Protein AF-A0A3G6IYD0-F1 (afdb_monomer_lite)

Sequence (172 aa):
MLNSRTNVRQTHSRCWGTPKLLPQVLAFEAMNSYTNMRSHTTPIPTPPVVRFGSSALIGTGVAMLTTGLPRGVQVIAMVIFVGVGIMLIFSHPYRREIRAFLEARNLHYTPKFTQILPLFMVWLALMLAPILAPLPIIGSIGCGLVIFGWMYLVFPHVDGTRALAFAEKQKP

Organism: NCBI:txid2079234

Structure (mmCIF, N/CA/C/O backbone):
data_AF-A0A3G6IYD0-F1
#
_entry.id   AF-A0A3G6IYD0-F1
#
loop_
_atom_site.group_PDB
_atom_site.id
_atom_site.type_symbol
_atom_site.label_atom_id
_atom_site.label_alt_id
_atom_site.label_comp_id
_atom_site.label_asym_id
_atom_site.label_entity_id
_atom_site.label_seq_id
_atom_site.pdbx_PDB_ins_code
_atom_site.Cartn_x
_atom_site.Cartn_y
_atom_site.Cartn_z
_atom_site.occupancy
_atom_site.B_iso_or_equiv
_atom_site.auth_seq_id
_atom_site.auth_comp_id
_atom_site.auth_asym_id
_atom_site.auth_atom_id
_atom_site.pdbx_PDB_model_num
ATOM 1 N N . MET A 1 1 ? 54.138 12.527 -42.635 1.00 43.50 1 MET A N 1
ATOM 2 C CA . MET A 1 1 ? 53.529 13.344 -41.564 1.00 43.50 1 MET A CA 1
ATOM 3 C C . MET A 1 1 ? 52.946 12.396 -40.523 1.00 43.50 1 MET A C 1
ATOM 5 O O . MET A 1 1 ? 51.906 11.804 -40.768 1.00 43.50 1 MET A O 1
ATOM 9 N N . LEU A 1 2 ? 53.692 12.152 -39.441 1.00 38.62 2 LEU A N 1
ATOM 10 C CA . LEU A 1 2 ? 53.282 11.321 -38.303 1.00 38.62 2 LEU A CA 1
ATOM 11 C C . LEU A 1 2 ? 52.373 12.150 -37.384 1.00 38.62 2 LEU A C 1
ATOM 13 O O . LEU A 1 2 ? 52.757 13.266 -37.042 1.00 38.62 2 LEU A O 1
ATOM 17 N N . ASN A 1 3 ? 51.234 11.609 -36.941 1.00 41.78 3 ASN A N 1
ATOM 18 C CA . ASN A 1 3 ? 50.529 12.142 -35.773 1.00 41.78 3 ASN A CA 1
ATOM 19 C C . ASN A 1 3 ? 50.556 11.106 -34.645 1.00 41.78 3 ASN A C 1
ATOM 21 O O . ASN A 1 3 ? 50.186 9.944 -34.822 1.00 41.78 3 ASN A O 1
ATOM 25 N N . SER A 1 4 ? 51.101 11.549 -33.521 1.00 43.94 4 SER A N 1
ATOM 26 C CA . SER A 1 4 ? 51.639 10.751 -32.433 1.00 43.94 4 SER A CA 1
ATOM 27 C C . SER A 1 4 ? 50.567 10.311 -31.442 1.00 43.94 4 SER A C 1
ATOM 29 O O . SER A 1 4 ? 49.698 11.077 -31.035 1.00 43.94 4 SER A O 1
ATOM 31 N N . ARG A 1 5 ? 50.707 9.062 -30.989 1.00 51.84 5 ARG A N 1
ATOM 32 C CA . ARG A 1 5 ? 50.171 8.567 -29.716 1.00 51.84 5 ARG A CA 1
ATOM 33 C C . ARG A 1 5 ? 50.663 9.462 -28.568 1.00 51.84 5 ARG A C 1
ATOM 35 O O . ARG A 1 5 ? 51.854 9.746 -28.547 1.00 51.84 5 ARG A O 1
ATOM 42 N N . THR A 1 6 ? 49.799 9.759 -27.593 1.00 50.00 6 THR A N 1
ATOM 43 C CA . THR A 1 6 ? 49.995 9.409 -26.166 1.00 50.00 6 THR A CA 1
ATOM 44 C C . THR A 1 6 ? 48.780 9.807 -25.324 1.00 50.00 6 THR A C 1
ATOM 46 O O . THR A 1 6 ? 48.523 10.964 -25.013 1.00 50.00 6 THR A O 1
ATOM 49 N N . ASN A 1 7 ? 48.039 8.771 -24.936 1.00 49.81 7 ASN A N 1
ATOM 50 C CA . ASN A 1 7 ? 47.257 8.711 -23.709 1.00 49.81 7 ASN A CA 1
ATOM 51 C C . ASN A 1 7 ? 48.225 8.767 -22.500 1.00 49.81 7 ASN A C 1
ATOM 53 O O . ASN A 1 7 ? 49.417 8.499 -22.655 1.00 49.81 7 ASN A O 1
ATOM 57 N N . VAL A 1 8 ? 47.672 9.010 -21.310 1.00 51.72 8 VAL A N 1
ATOM 58 C CA . VAL A 1 8 ? 48.277 9.007 -19.967 1.00 51.72 8 VAL A CA 1
ATOM 59 C C . VAL A 1 8 ? 48.711 10.380 -19.444 1.00 51.72 8 VAL A C 1
ATOM 61 O O . VAL A 1 8 ? 49.857 10.803 -19.578 1.00 51.72 8 VAL A O 1
ATOM 64 N N . ARG A 1 9 ? 47.811 10.991 -18.660 1.00 42.72 9 ARG A N 1
ATOM 65 C CA . ARG A 1 9 ? 48.183 11.423 -17.305 1.00 42.72 9 ARG A CA 1
ATOM 66 C C . ARG A 1 9 ? 46.987 11.408 -16.348 1.00 42.72 9 ARG A C 1
ATOM 68 O O . ARG A 1 9 ? 46.300 12.398 -16.130 1.00 42.72 9 ARG A O 1
ATOM 75 N N . GLN A 1 10 ? 46.778 10.232 -15.764 1.00 58.09 10 GLN A N 1
ATOM 76 C CA . GLN A 1 10 ? 46.264 10.084 -14.408 1.00 58.09 10 GLN A CA 1
ATOM 77 C C . GLN A 1 10 ? 47.302 10.709 -13.459 1.00 58.09 10 GLN A C 1
ATOM 79 O O . GLN A 1 10 ? 48.410 10.196 -13.344 1.00 58.09 10 GLN A O 1
ATOM 84 N N . THR A 1 11 ? 46.963 11.807 -12.793 1.00 44.41 11 THR A N 1
ATOM 85 C CA . THR A 1 11 ? 47.677 12.312 -11.607 1.00 44.41 11 THR A CA 1
ATOM 86 C C . THR A 1 11 ? 46.622 12.916 -10.690 1.00 44.41 11 THR A C 1
ATOM 88 O O . THR A 1 11 ? 45.915 13.827 -11.103 1.00 44.41 11 THR A O 1
ATOM 91 N N . HIS A 1 12 ? 46.329 12.233 -9.576 1.00 42.44 12 HIS A N 1
ATOM 92 C CA . HIS A 1 12 ? 46.649 12.690 -8.212 1.00 42.44 12 HIS A CA 1
ATOM 93 C C . HIS A 1 12 ? 46.046 14.073 -7.914 1.00 42.44 12 HIS A C 1
ATOM 95 O O . HIS A 1 12 ? 46.410 15.048 -8.547 1.00 42.44 12 HIS A O 1
ATOM 101 N N . SER A 1 13 ? 45.152 14.241 -6.942 1.00 39.34 13 SER A N 1
ATOM 102 C CA . SER A 1 13 ? 45.428 13.967 -5.531 1.00 39.34 13 SER A CA 1
ATOM 103 C C . SER A 1 13 ? 44.168 14.198 -4.681 1.00 39.34 13 SER A C 1
ATOM 105 O O . SER A 1 13 ? 43.347 15.068 -4.962 1.00 39.34 13 SER A O 1
ATOM 107 N N . ARG A 1 14 ? 44.039 13.426 -3.593 1.00 50.28 14 ARG A N 1
ATOM 108 C CA . ARG A 1 14 ? 43.180 13.770 -2.453 1.00 50.28 14 ARG A CA 1
ATOM 109 C C . ARG A 1 14 ? 43.599 15.141 -1.919 1.00 50.28 14 ARG A C 1
ATOM 111 O O . ARG A 1 14 ? 44.690 15.253 -1.372 1.00 50.28 14 ARG A O 1
ATOM 118 N N . CYS A 1 15 ? 42.706 16.119 -1.987 1.00 38.50 15 CYS A N 1
ATOM 119 C CA . CYS A 1 15 ? 42.710 17.267 -1.090 1.00 38.50 15 CYS A CA 1
ATOM 120 C C . CYS A 1 15 ? 41.347 17.315 -0.402 1.00 38.50 15 CYS A C 1
ATOM 122 O O . CYS A 1 15 ? 40.326 17.606 -1.021 1.00 38.50 15 CYS A O 1
ATOM 124 N N . TRP A 1 16 ? 41.345 16.969 0.885 1.00 46.22 16 TRP A N 1
ATOM 125 C CA . TRP A 1 16 ? 40.234 17.214 1.791 1.00 46.22 16 TRP A CA 1
ATOM 126 C C . TRP A 1 16 ? 40.099 18.723 1.990 1.00 46.22 16 TRP A C 1
ATOM 128 O O . TRP A 1 16 ? 40.803 19.325 2.790 1.00 46.22 16 TRP A O 1
ATOM 138 N N . GLY A 1 17 ? 39.191 19.328 1.244 1.00 43.56 17 GLY A N 1
ATOM 139 C CA . GLY A 1 17 ? 38.641 20.639 1.534 1.00 43.56 17 GLY A CA 1
ATOM 140 C C . GLY A 1 17 ? 37.185 20.557 1.142 1.00 43.56 17 GLY A C 1
ATOM 141 O O . GLY A 1 17 ? 36.901 20.338 -0.028 1.00 43.56 17 GLY A O 1
ATOM 142 N N . THR A 1 18 ? 36.268 20.642 2.105 1.00 53.22 18 THR A N 1
ATOM 143 C CA . THR A 1 18 ? 34.831 20.740 1.828 1.00 53.22 18 THR A CA 1
ATOM 144 C C . THR A 1 18 ? 34.621 21.882 0.836 1.00 53.22 18 THR A C 1
ATOM 146 O O . THR A 1 18 ? 34.787 23.041 1.238 1.00 53.22 18 THR A O 1
ATOM 149 N N . PRO A 1 19 ? 34.293 21.620 -0.445 1.00 49.94 19 PRO A N 1
ATOM 150 C CA . PRO A 1 19 ? 33.970 22.713 -1.328 1.00 49.94 19 PRO A CA 1
ATOM 151 C C . PRO A 1 19 ? 32.649 23.267 -0.803 1.00 49.94 19 PRO A C 1
ATOM 153 O O . PRO A 1 19 ? 31.640 22.560 -0.761 1.00 49.94 19 PRO A O 1
ATOM 156 N N . LYS A 1 20 ? 32.643 24.535 -0.375 1.00 59.25 20 LYS A N 1
ATOM 157 C CA . LYS A 1 20 ? 31.413 25.328 -0.393 1.00 59.25 20 LYS A CA 1
ATOM 158 C C . LYS A 1 20 ? 30.986 25.366 -1.857 1.00 59.25 20 LYS A C 1
ATOM 160 O O . LYS A 1 20 ? 31.420 26.231 -2.612 1.00 59.25 20 LYS A O 1
ATOM 165 N N . LEU A 1 21 ? 30.228 24.353 -2.269 1.00 55.47 21 LEU A N 1
ATOM 166 C CA . LEU A 1 21 ? 29.592 24.286 -3.571 1.00 55.47 21 LEU A CA 1
ATOM 167 C C . LEU A 1 21 ? 28.752 25.552 -3.682 1.00 55.47 21 LEU A C 1
ATOM 169 O O . LEU A 1 21 ? 27.806 25.753 -2.920 1.00 55.47 21 LEU A O 1
ATOM 173 N N . LEU A 1 22 ? 29.162 26.447 -4.580 1.00 59.75 22 LEU A N 1
ATOM 174 C CA . LEU A 1 22 ? 28.386 27.629 -4.921 1.00 59.75 22 LEU A CA 1
ATOM 175 C C . LEU A 1 22 ? 26.959 27.170 -5.265 1.00 59.75 22 LEU A C 1
ATOM 177 O O . LEU A 1 22 ? 26.810 26.148 -5.943 1.00 59.75 22 LEU A O 1
ATOM 181 N N . PRO A 1 23 ? 25.912 27.904 -4.849 1.00 62.53 23 PRO A N 1
ATOM 182 C CA . PRO A 1 23 ? 24.519 27.498 -5.054 1.00 62.53 23 PRO A CA 1
ATOM 183 C C . PRO A 1 23 ? 24.194 27.173 -6.522 1.00 62.53 23 PRO A C 1
ATOM 185 O O . PRO A 1 23 ? 23.346 26.331 -6.790 1.00 62.53 23 PRO A O 1
ATOM 188 N N . GLN A 1 24 ? 24.933 27.763 -7.467 1.00 61.78 24 GLN A N 1
ATOM 189 C CA . GLN A 1 24 ? 24.846 27.479 -8.901 1.00 61.78 24 GLN A CA 1
ATOM 190 C C . GLN A 1 24 ? 25.266 26.046 -9.291 1.00 61.78 24 GLN A C 1
ATOM 192 O O . GLN A 1 24 ? 24.630 25.440 -10.148 1.00 61.78 24 GLN A O 1
ATOM 197 N N . VAL A 1 25 ? 26.300 25.466 -8.666 1.00 65.75 25 VAL A N 1
ATOM 198 C CA . VAL A 1 25 ? 26.770 24.097 -8.977 1.00 65.75 25 VAL A CA 1
ATOM 199 C C . VAL A 1 25 ? 25.808 23.058 -8.407 1.00 65.75 25 VAL A C 1
ATOM 201 O O . VAL A 1 25 ? 25.466 22.096 -9.086 1.00 65.75 25 VAL A O 1
ATOM 204 N N . LEU A 1 26 ? 25.301 23.305 -7.196 1.00 64.62 26 LEU A N 1
ATOM 205 C CA . LEU A 1 26 ? 24.296 22.466 -6.539 1.00 64.62 26 LEU A CA 1
ATOM 206 C C . LEU A 1 26 ? 22.966 22.501 -7.308 1.00 64.62 26 LEU A C 1
ATOM 208 O O . LEU A 1 26 ? 22.335 21.465 -7.510 1.00 64.62 26 LEU A O 1
ATOM 212 N N . ALA A 1 27 ? 22.579 23.679 -7.808 1.00 67.00 27 ALA A N 1
ATOM 213 C CA . ALA A 1 27 ? 21.432 23.831 -8.693 1.00 67.00 27 ALA A CA 1
ATOM 214 C C . ALA A 1 27 ? 21.641 23.103 -10.028 1.00 67.00 27 ALA A C 1
ATOM 216 O O . ALA A 1 27 ? 20.720 22.428 -10.472 1.00 67.00 27 ALA A O 1
ATOM 217 N N . PHE A 1 28 ? 22.830 23.170 -10.639 1.00 66.56 28 PHE A N 1
ATOM 218 C CA . PHE A 1 28 ? 23.137 22.464 -11.888 1.00 66.56 28 PHE A CA 1
ATOM 219 C C . PHE A 1 28 ? 23.156 20.938 -11.714 1.00 66.56 28 PHE A C 1
ATOM 221 O O . PHE A 1 28 ? 22.531 20.238 -12.506 1.00 66.56 28 PHE A O 1
ATOM 228 N N . GLU A 1 29 ? 23.790 20.406 -10.664 1.00 67.12 29 GLU A N 1
ATOM 229 C CA . GLU A 1 29 ? 23.749 18.971 -10.339 1.00 67.12 29 GLU A CA 1
ATOM 230 C C . GLU A 1 29 ? 22.328 18.499 -10.033 1.00 67.12 29 GLU A C 1
ATOM 232 O O . GLU A 1 29 ? 21.915 17.442 -10.520 1.00 67.12 29 GLU A O 1
ATOM 237 N N . ALA A 1 30 ? 21.549 19.293 -9.290 1.00 66.94 30 ALA A N 1
ATOM 238 C CA . ALA A 1 30 ? 20.141 19.015 -9.058 1.00 66.94 30 ALA A CA 1
ATOM 239 C C . ALA A 1 30 ? 19.371 19.007 -10.384 1.00 66.94 30 ALA A C 1
ATOM 241 O O . ALA A 1 30 ? 18.690 18.028 -10.672 1.00 66.94 30 ALA A O 1
ATOM 242 N N . MET A 1 31 ? 19.515 20.027 -11.236 1.00 69.19 31 MET A N 1
ATOM 243 C CA . MET A 1 31 ? 18.844 20.112 -12.541 1.00 69.19 31 MET A CA 1
ATOM 244 C C . MET A 1 31 ? 19.215 18.944 -13.454 1.00 69.19 31 MET A C 1
ATOM 246 O O . MET A 1 31 ? 18.339 18.379 -14.110 1.00 69.19 31 MET A O 1
ATOM 250 N N . ASN A 1 32 ? 20.484 18.538 -13.469 1.00 75.06 32 ASN A N 1
ATOM 251 C CA . ASN A 1 32 ? 20.959 17.410 -14.263 1.00 75.06 32 ASN A CA 1
ATOM 252 C C . ASN A 1 32 ? 20.403 16.082 -13.718 1.00 75.06 32 ASN A C 1
ATOM 254 O O . ASN A 1 32 ? 19.942 15.238 -14.484 1.00 75.06 32 ASN A O 1
ATOM 258 N N . SER A 1 33 ? 20.330 15.937 -12.392 1.00 63.72 33 SER A N 1
ATOM 259 C CA . SER A 1 33 ? 19.705 14.791 -11.719 1.00 63.72 33 SER A CA 1
ATOM 260 C C . SER A 1 33 ? 18.195 14.723 -11.972 1.00 63.72 33 SER A C 1
ATOM 262 O O . SER A 1 33 ? 17.669 13.661 -12.296 1.00 63.72 33 SER A O 1
ATOM 264 N N . TYR A 1 34 ? 17.488 15.853 -11.890 1.00 62.94 34 TYR A N 1
ATOM 265 C CA . TYR A 1 34 ? 16.059 15.963 -12.198 1.00 62.94 34 TYR A CA 1
ATOM 266 C C . TYR A 1 34 ? 15.770 15.666 -13.672 1.00 62.94 34 TYR A C 1
ATOM 268 O O . TYR A 1 34 ? 14.823 14.940 -13.970 1.00 62.94 34 TYR A O 1
ATOM 276 N N . THR A 1 35 ? 16.599 16.163 -14.592 1.00 67.75 35 THR A N 1
ATOM 277 C CA . THR A 1 35 ? 16.468 15.901 -16.036 1.00 67.75 35 THR A CA 1
ATOM 278 C C . THR A 1 35 ? 16.691 14.421 -16.344 1.00 67.75 35 THR A C 1
ATOM 280 O O . THR A 1 35 ? 15.898 13.816 -17.061 1.00 67.75 35 THR A O 1
ATOM 283 N N . ASN A 1 36 ? 17.698 13.808 -15.720 1.00 64.19 36 ASN A N 1
ATOM 284 C CA . ASN A 1 36 ? 17.986 12.380 -15.830 1.00 64.19 36 ASN A CA 1
ATOM 285 C C . ASN A 1 36 ? 16.865 11.505 -15.233 1.00 64.19 36 ASN A C 1
ATOM 287 O O . ASN A 1 36 ? 16.515 10.472 -15.792 1.00 64.19 36 ASN A O 1
ATOM 291 N N . MET A 1 37 ? 16.240 11.928 -14.130 1.00 58.03 37 MET A N 1
ATOM 292 C CA . MET A 1 37 ? 15.067 11.244 -13.570 1.00 58.03 37 MET A CA 1
ATOM 293 C C . MET A 1 37 ? 13.833 11.343 -14.477 1.00 58.03 37 MET A C 1
ATOM 295 O O . MET A 1 37 ? 13.041 10.405 -14.523 1.00 58.03 37 MET A O 1
ATOM 299 N N . ARG A 1 38 ? 13.655 12.459 -15.195 1.00 60.16 38 ARG A N 1
ATOM 300 C CA . ARG A 1 38 ? 12.493 12.692 -16.070 1.00 60.16 38 ARG A CA 1
ATOM 301 C C . ARG A 1 38 ? 12.613 12.004 -17.430 1.00 60.16 38 ARG A C 1
ATOM 303 O O . ARG A 1 38 ? 11.591 11.711 -18.038 1.00 60.16 38 ARG A O 1
ATOM 310 N N . SER A 1 39 ? 13.837 11.755 -17.898 1.00 61.62 39 SER A N 1
ATOM 311 C CA . SER A 1 39 ? 14.104 11.122 -19.195 1.00 61.62 39 SER A CA 1
ATOM 312 C C . SER A 1 39 ? 13.938 9.602 -19.196 1.00 61.62 39 SER A C 1
ATOM 314 O O . SER A 1 39 ? 13.884 9.007 -20.266 1.00 61.62 39 SER A O 1
ATOM 316 N N . HIS A 1 40 ? 13.889 8.962 -18.024 1.00 55.59 40 HIS A N 1
ATOM 317 C CA . HIS A 1 40 ? 13.766 7.510 -17.919 1.00 55.59 40 HIS A CA 1
ATOM 318 C C . HIS A 1 40 ? 12.298 7.102 -17.772 1.00 55.59 40 HIS A C 1
ATOM 320 O O . HIS A 1 40 ? 11.692 7.222 -16.704 1.00 55.59 40 HIS A O 1
ATOM 326 N N . THR A 1 41 ? 11.721 6.610 -18.863 1.00 58.94 41 THR A N 1
ATOM 327 C CA . THR A 1 41 ? 10.403 5.978 -18.880 1.00 58.94 41 THR A CA 1
ATOM 328 C C . THR A 1 41 ? 10.527 4.534 -18.398 1.00 58.94 41 THR A C 1
ATOM 330 O O . THR A 1 41 ? 11.462 3.820 -18.741 1.00 58.94 41 THR A O 1
ATOM 333 N N . THR A 1 42 ? 9.605 4.085 -17.544 1.00 57.66 42 THR A N 1
ATOM 334 C CA . THR A 1 42 ? 9.586 2.688 -17.088 1.00 57.66 42 THR A CA 1
ATOM 335 C C . THR A 1 42 ? 9.157 1.780 -18.245 1.00 57.66 42 THR A C 1
ATOM 337 O O . THR A 1 42 ? 8.042 1.977 -18.734 1.00 57.66 42 THR A O 1
ATOM 340 N N . PRO A 1 43 ? 9.966 0.782 -18.653 1.00 56.22 43 PRO A N 1
ATOM 341 C CA . PRO A 1 43 ? 9.671 -0.047 -19.826 1.00 56.22 43 PRO A CA 1
ATOM 342 C C . PRO A 1 43 ? 8.383 -0.867 -19.694 1.00 56.22 43 PRO A C 1
ATOM 344 O O . PRO A 1 43 ? 7.687 -1.096 -20.676 1.00 56.22 43 PRO A O 1
ATOM 347 N N . ILE A 1 44 ? 8.055 -1.291 -18.470 1.00 61.03 44 ILE A N 1
ATOM 348 C CA . ILE A 1 44 ? 6.844 -2.054 -18.161 1.00 61.03 44 ILE A CA 1
ATOM 349 C C . ILE A 1 44 ? 6.067 -1.240 -17.125 1.00 61.03 44 ILE A C 1
ATOM 351 O O . ILE A 1 44 ? 6.501 -1.175 -15.978 1.00 61.03 44 ILE A O 1
ATOM 355 N N . PRO A 1 45 ? 4.976 -0.549 -17.484 1.00 64.25 45 PRO A N 1
ATOM 356 C CA . PRO A 1 45 ? 4.198 0.210 -16.515 1.00 64.25 45 PRO A CA 1
ATOM 357 C C . PRO A 1 45 ? 3.475 -0.737 -15.551 1.00 64.25 45 PRO A C 1
ATOM 359 O O . PRO A 1 45 ? 2.935 -1.765 -15.957 1.00 64.25 45 PRO A O 1
ATOM 362 N N . THR A 1 46 ? 3.429 -0.379 -14.266 1.00 63.00 46 THR A N 1
ATOM 363 C CA . THR A 1 46 ? 2.665 -1.142 -13.275 1.00 63.00 46 THR A CA 1
ATOM 364 C C . THR A 1 46 ? 1.180 -1.115 -13.662 1.00 63.00 46 THR A C 1
ATOM 366 O O . THR A 1 46 ? 0.630 -0.016 -13.809 1.00 63.00 46 THR A O 1
ATOM 369 N N . PRO A 1 47 ? 0.504 -2.267 -13.821 1.00 71.62 47 PRO A N 1
ATOM 370 C CA . PRO A 1 47 ? -0.888 -2.287 -14.246 1.00 71.62 47 PRO A CA 1
ATOM 371 C C . PRO A 1 47 ? -1.763 -1.510 -13.247 1.00 71.62 47 PRO A C 1
ATOM 373 O O . PRO A 1 47 ? -1.717 -1.788 -12.041 1.00 71.62 47 PRO A O 1
ATOM 376 N N . PRO A 1 48 ? -2.574 -0.539 -13.715 1.00 74.12 48 PRO A N 1
ATOM 377 C CA . PRO A 1 48 ? -3.336 0.343 -12.836 1.00 74.12 48 PRO A CA 1
ATOM 378 C C . PRO A 1 48 ? -4.315 -0.440 -11.959 1.00 74.12 48 PRO A C 1
ATOM 380 O O . PRO A 1 48 ? -4.493 -0.093 -10.799 1.00 74.12 48 PRO A O 1
ATOM 383 N N . VAL A 1 49 ? -4.869 -1.547 -12.460 1.00 74.12 49 VAL A N 1
ATOM 384 C CA . VAL A 1 49 ? -5.792 -2.412 -11.708 1.00 74.12 49 VAL A CA 1
ATOM 385 C C . VAL A 1 49 ? -5.137 -3.000 -10.457 1.00 74.12 49 VAL A C 1
ATOM 387 O O . VAL A 1 49 ? -5.735 -2.958 -9.386 1.00 74.12 49 VAL A O 1
ATOM 390 N N . VAL A 1 50 ? -3.895 -3.488 -10.558 1.00 75.38 50 VAL A N 1
ATOM 391 C CA . VAL A 1 50 ? -3.168 -4.025 -9.397 1.00 75.38 50 VAL A CA 1
ATOM 392 C C . VAL A 1 50 ? -2.874 -2.909 -8.415 1.00 75.38 50 VAL A C 1
ATOM 394 O O . VAL A 1 50 ? -3.132 -3.060 -7.228 1.00 75.38 50 VAL A O 1
ATOM 397 N N . A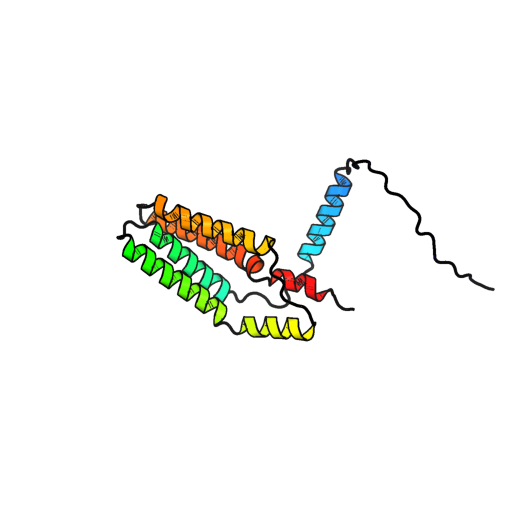RG A 1 51 ? -2.398 -1.769 -8.919 1.00 80.25 51 ARG A N 1
ATOM 398 C CA . ARG A 1 51 ? -2.025 -0.614 -8.103 1.00 80.25 51 ARG A CA 1
ATOM 399 C C . ARG A 1 51 ? -3.215 -0.020 -7.344 1.00 80.25 51 ARG A C 1
ATOM 401 O O . ARG A 1 51 ? -3.075 0.306 -6.169 1.00 80.25 51 ARG A O 1
ATOM 408 N N . PHE A 1 52 ? -4.372 0.117 -7.987 1.00 82.62 52 PHE A N 1
ATOM 409 C CA . PHE A 1 52 ? -5.597 0.591 -7.343 1.00 82.62 52 PHE A CA 1
ATOM 410 C C . PHE A 1 52 ? -6.192 -0.472 -6.417 1.00 82.62 52 PHE A C 1
ATOM 412 O O . PHE A 1 52 ? -6.524 -0.159 -5.277 1.00 82.62 52 PHE A O 1
ATOM 419 N N . GLY A 1 53 ? -6.289 -1.721 -6.881 1.00 81.12 53 GLY A N 1
ATOM 420 C CA . GLY A 1 53 ? -6.940 -2.809 -6.155 1.00 81.12 53 GLY A CA 1
ATOM 421 C C . GLY A 1 53 ? -6.234 -3.163 -4.851 1.00 81.12 53 GLY A C 1
ATOM 422 O O . GLY A 1 53 ? -6.864 -3.185 -3.797 1.00 81.12 53 GLY A O 1
ATOM 423 N N . SER A 1 54 ? -4.917 -3.374 -4.885 1.00 80.06 54 SER A N 1
ATOM 424 C CA . SER A 1 54 ? -4.146 -3.670 -3.672 1.00 80.06 54 SER A CA 1
ATOM 425 C C . SER A 1 54 ? -4.143 -2.493 -2.692 1.00 80.06 54 SER A C 1
ATOM 427 O O . SER A 1 54 ? -4.323 -2.705 -1.496 1.00 80.06 54 SER A O 1
ATOM 429 N N . SER A 1 55 ? -3.998 -1.255 -3.182 1.00 82.00 55 SER A N 1
ATOM 430 C CA . SER A 1 55 ? -4.010 -0.061 -2.328 1.00 82.00 55 SER A CA 1
ATOM 431 C C . SER A 1 55 ? -5.363 0.118 -1.649 1.00 82.00 55 SER A C 1
ATOM 433 O O . SER A 1 55 ? -5.409 0.448 -0.466 1.00 82.00 55 SER A O 1
ATOM 435 N N . ALA A 1 56 ? -6.462 -0.122 -2.375 1.00 83.19 56 ALA A N 1
ATOM 436 C CA . ALA A 1 56 ? -7.814 -0.055 -1.828 1.00 83.19 56 ALA A CA 1
ATOM 437 C C . ALA A 1 56 ? -8.008 -1.113 -0.743 1.00 83.19 56 ALA A C 1
ATOM 439 O O . ALA A 1 56 ? -8.400 -0.776 0.368 1.00 83.19 56 ALA A O 1
ATOM 440 N N . LEU A 1 57 ? -7.640 -2.365 -1.023 1.00 83.50 57 LEU A N 1
ATOM 441 C CA . LEU A 1 57 ? -7.764 -3.471 -0.073 1.00 83.50 57 LEU A CA 1
ATOM 442 C C . LEU A 1 57 ? -6.931 -3.244 1.197 1.00 83.50 57 LEU A C 1
ATOM 444 O O . LEU A 1 57 ? -7.434 -3.439 2.301 1.00 83.50 57 LEU A O 1
ATOM 448 N N . ILE A 1 58 ? -5.688 -2.768 1.068 1.00 82.94 58 ILE A N 1
ATOM 449 C CA . ILE A 1 58 ? -4.832 -2.447 2.220 1.00 82.94 58 ILE A CA 1
ATOM 450 C C . ILE A 1 58 ? -5.413 -1.271 3.019 1.00 82.94 58 ILE A C 1
ATOM 452 O O . ILE A 1 58 ? -5.504 -1.355 4.243 1.00 82.94 58 ILE A O 1
ATOM 456 N N . GLY A 1 59 ? -5.856 -0.201 2.349 1.00 83.12 59 GLY A N 1
ATOM 457 C CA . GLY A 1 59 ? -6.493 0.947 3.000 1.00 83.12 59 GLY A CA 1
ATOM 458 C C . GLY A 1 59 ? -7.765 0.558 3.758 1.00 83.12 59 GLY A C 1
ATOM 459 O O . GLY A 1 59 ? -7.935 0.935 4.917 1.00 83.12 59 GLY A O 1
ATOM 460 N N . THR A 1 60 ? -8.625 -0.265 3.153 1.00 84.50 60 THR A N 1
ATOM 461 C CA . THR A 1 60 ? -9.830 -0.803 3.800 1.00 84.50 60 THR A CA 1
ATOM 462 C C . THR A 1 60 ? -9.480 -1.705 4.982 1.00 84.50 60 THR A C 1
ATOM 464 O O . THR A 1 60 ? -10.102 -1.584 6.036 1.00 84.50 60 THR A O 1
ATOM 467 N N . GLY A 1 61 ? -8.458 -2.557 4.861 1.00 83.19 61 GLY A N 1
ATOM 468 C CA . GLY A 1 61 ? -7.987 -3.407 5.956 1.00 83.19 61 GLY A CA 1
ATOM 469 C C . GLY A 1 61 ? -7.535 -2.604 7.180 1.00 83.19 61 GLY A C 1
ATOM 470 O O . GLY A 1 61 ? -7.902 -2.945 8.302 1.00 83.19 61 GLY A O 1
ATOM 471 N N . VAL A 1 62 ? -6.806 -1.501 6.975 1.00 82.88 62 VAL A N 1
ATOM 472 C CA . VAL A 1 62 ? -6.398 -0.602 8.071 1.00 82.88 62 VAL A CA 1
ATOM 473 C C . VAL A 1 62 ? -7.593 0.167 8.639 1.00 82.88 62 VAL A C 1
ATOM 475 O O . VAL A 1 62 ? -7.714 0.287 9.857 1.00 82.88 62 VAL A O 1
ATOM 478 N N . ALA A 1 63 ? -8.522 0.625 7.793 1.00 85.31 63 ALA A N 1
ATOM 479 C CA . ALA A 1 63 ? -9.735 1.306 8.247 1.00 85.31 63 ALA A CA 1
ATOM 480 C C . ALA A 1 63 ? -10.556 0.436 9.215 1.00 85.31 63 ALA A C 1
ATOM 482 O O . ALA A 1 63 ? -11.038 0.949 10.225 1.00 85.31 63 ALA A O 1
ATOM 483 N N . MET A 1 64 ? -10.642 -0.880 8.978 1.00 84.56 64 MET A N 1
ATOM 484 C CA . MET A 1 64 ? -11.350 -1.817 9.864 1.00 84.56 64 MET A CA 1
ATOM 485 C C . MET A 1 64 ? -10.794 -1.828 11.295 1.00 84.56 64 MET A C 1
ATOM 487 O O . MET A 1 64 ? -11.573 -1.951 12.239 1.00 84.56 64 MET A O 1
ATOM 491 N N . LEU A 1 65 ? -9.486 -1.622 11.485 1.00 83.88 65 LEU A N 1
ATOM 492 C CA . LEU A 1 65 ? -8.855 -1.581 12.815 1.00 83.88 65 LEU A CA 1
ATOM 493 C C . LEU A 1 65 ? -9.233 -0.337 13.633 1.00 83.88 65 LEU A C 1
ATOM 495 O O . LEU A 1 65 ? -9.112 -0.349 14.854 1.00 83.88 65 LEU A O 1
ATOM 499 N N . THR A 1 66 ? -9.699 0.725 12.973 1.00 83.19 66 THR A N 1
ATOM 500 C CA . THR A 1 66 ? -10.085 1.991 13.625 1.00 83.19 66 THR A CA 1
ATOM 501 C C . THR A 1 66 ? -11.564 2.052 14.017 1.00 83.19 66 THR A C 1
ATOM 503 O O . THR A 1 66 ? -11.994 2.987 14.692 1.00 83.19 66 THR A O 1
ATOM 506 N N . THR A 1 67 ? -12.354 1.071 13.577 1.00 83.62 67 THR A N 1
ATOM 507 C CA . THR A 1 67 ? -13.799 1.015 13.827 1.00 83.62 67 THR A CA 1
ATOM 508 C C . THR A 1 67 ? -14.124 0.660 15.282 1.00 83.62 67 THR A C 1
ATOM 510 O O . THR A 1 67 ? -13.268 0.216 16.040 1.00 83.62 67 THR A O 1
ATOM 513 N N . GLY A 1 68 ? -15.389 0.799 15.682 1.00 80.00 68 GLY A N 1
ATOM 514 C CA . GLY A 1 68 ? -15.881 0.342 16.990 1.00 80.00 68 GLY A CA 1
ATOM 515 C C . GLY A 1 68 ? -16.212 -1.157 17.083 1.00 80.00 68 GLY A C 1
ATOM 516 O O . GLY A 1 68 ? -16.847 -1.569 18.048 1.00 80.00 68 GLY A O 1
ATOM 517 N N . LEU A 1 69 ? -15.856 -1.973 16.081 1.00 80.56 69 LEU A N 1
ATOM 518 C CA . LEU A 1 69 ? -16.150 -3.414 16.065 1.00 80.56 69 LEU A CA 1
ATOM 519 C C . LEU A 1 69 ? -15.376 -4.184 17.160 1.00 80.56 69 LEU A C 1
ATOM 521 O O . LEU A 1 69 ? -14.298 -3.757 17.573 1.00 80.56 69 LEU A O 1
ATOM 525 N N . PRO A 1 70 ? -15.868 -5.354 17.612 1.00 84.31 70 PRO A N 1
ATOM 526 C CA . PRO A 1 70 ? -15.126 -6.204 18.536 1.00 84.31 70 PRO A CA 1
ATOM 527 C C . PRO A 1 70 ? -13.768 -6.602 17.942 1.00 84.31 70 PRO A C 1
ATOM 529 O O . PRO A 1 70 ? -13.661 -6.971 16.770 1.00 84.31 70 PRO A O 1
ATOM 532 N N . ARG A 1 71 ? -12.721 -6.550 18.774 1.00 79.62 71 ARG A N 1
ATOM 533 C CA . ARG A 1 71 ? -11.313 -6.634 18.344 1.00 79.62 71 ARG A CA 1
ATOM 534 C C . ARG A 1 71 ? -10.985 -7.886 17.523 1.00 79.62 71 ARG A C 1
ATOM 536 O O . ARG A 1 71 ? -10.220 -7.798 16.569 1.00 79.62 71 ARG A O 1
ATOM 543 N N . GLY A 1 72 ? -11.613 -9.025 17.826 1.00 82.56 72 GLY A N 1
ATOM 544 C CA . GLY A 1 72 ? -11.458 -10.249 17.031 1.00 82.56 72 GLY A CA 1
ATOM 545 C C . GLY A 1 72 ? -11.931 -10.094 15.580 1.00 82.56 72 GLY A C 1
ATOM 546 O O . GLY A 1 72 ? -11.228 -10.496 14.656 1.00 82.56 72 GLY A O 1
ATOM 547 N N . VAL A 1 73 ? -13.077 -9.442 15.362 1.00 85.31 73 VAL A N 1
ATOM 548 C CA . VAL A 1 73 ? -13.640 -9.218 14.019 1.00 85.31 73 VAL A CA 1
ATOM 549 C C . VAL A 1 73 ? -12.786 -8.229 13.225 1.00 85.31 73 VAL A C 1
ATOM 551 O O . VAL A 1 73 ? -12.554 -8.447 12.038 1.00 85.31 73 VAL A O 1
ATOM 554 N N . GLN A 1 74 ? -12.260 -7.188 13.879 1.00 84.50 74 GLN A N 1
ATOM 555 C CA . GLN A 1 74 ? -11.364 -6.213 13.246 1.00 84.50 74 GLN A CA 1
ATOM 556 C C . GLN A 1 74 ? -10.120 -6.879 12.654 1.00 84.50 74 GLN A C 1
ATOM 558 O O . GLN A 1 74 ? -9.779 -6.647 11.494 1.00 84.50 74 GLN A O 1
ATOM 563 N N . VAL A 1 75 ? -9.453 -7.723 13.447 1.00 84.44 75 VAL A N 1
ATOM 564 C CA . VAL A 1 75 ? -8.215 -8.392 13.036 1.00 84.44 75 VAL A CA 1
ATOM 565 C C . VAL A 1 75 ? -8.490 -9.400 11.922 1.00 84.44 75 VAL A C 1
ATOM 567 O O . VAL A 1 75 ? -7.768 -9.407 10.929 1.00 84.44 75 VAL A O 1
ATOM 570 N N . ILE A 1 76 ? -9.556 -10.201 12.030 1.00 87.25 76 ILE A N 1
ATOM 571 C CA . ILE A 1 76 ? -9.932 -11.166 10.983 1.00 87.25 76 ILE A CA 1
ATOM 572 C C . ILE A 1 76 ? -10.231 -10.445 9.664 1.00 87.25 76 ILE A C 1
ATOM 574 O O . ILE A 1 76 ? -9.690 -10.822 8.625 1.00 87.25 76 ILE A O 1
ATOM 578 N N . ALA A 1 77 ? -11.039 -9.381 9.699 1.00 87.06 77 ALA A N 1
ATOM 579 C CA . ALA A 1 77 ? -11.352 -8.592 8.512 1.00 87.06 77 ALA A CA 1
ATOM 580 C C . ALA A 1 77 ? -10.082 -7.994 7.890 1.00 87.06 77 ALA A C 1
ATOM 582 O O . ALA A 1 77 ? -9.867 -8.129 6.687 1.00 87.06 77 ALA A O 1
ATOM 583 N N . MET A 1 78 ? -9.206 -7.397 8.705 1.00 87.56 78 MET A N 1
ATOM 584 C CA . MET A 1 78 ? -7.928 -6.850 8.248 1.00 87.56 78 MET A CA 1
ATOM 585 C C . MET A 1 78 ? -7.073 -7.914 7.553 1.00 87.56 78 MET A C 1
ATOM 587 O O . MET A 1 78 ? -6.592 -7.671 6.446 1.00 87.56 78 MET A O 1
ATOM 591 N N . VAL A 1 79 ? -6.917 -9.098 8.154 1.00 87.44 79 VAL A N 1
ATOM 592 C CA . VAL A 1 79 ? -6.137 -10.207 7.578 1.00 87.44 79 VAL A CA 1
ATOM 593 C C . VAL A 1 79 ? -6.713 -10.653 6.237 1.00 87.44 79 VAL A C 1
ATOM 595 O O . VAL A 1 79 ? -5.947 -10.850 5.296 1.00 87.44 79 VAL A O 1
ATOM 598 N N . ILE A 1 80 ? -8.039 -10.754 6.112 1.00 89.19 80 ILE A N 1
ATOM 599 C CA . ILE A 1 80 ? -8.694 -11.105 4.845 1.00 89.19 80 ILE A CA 1
ATOM 600 C C . ILE A 1 80 ? -8.406 -10.038 3.784 1.00 89.19 80 ILE A C 1
ATOM 602 O O . ILE A 1 80 ? -7.930 -10.371 2.701 1.00 89.19 80 ILE A O 1
ATOM 606 N N . PHE A 1 81 ? -8.629 -8.757 4.087 1.00 87.94 81 PHE A N 1
ATOM 607 C CA . PHE A 1 81 ? -8.407 -7.666 3.133 1.00 87.94 81 PHE A CA 1
ATOM 608 C C . PHE A 1 81 ? -6.949 -7.577 2.671 1.00 87.94 81 PHE A C 1
ATOM 610 O O . PHE A 1 81 ? -6.678 -7.499 1.471 1.00 87.94 81 PHE A O 1
ATOM 617 N N . VAL A 1 82 ? -6.000 -7.647 3.606 1.00 84.19 82 VAL A N 1
ATOM 618 C CA . VAL A 1 82 ? -4.567 -7.626 3.288 1.00 84.19 82 VAL A CA 1
ATOM 619 C C . VAL A 1 82 ? -4.165 -8.884 2.517 1.00 84.19 82 VAL A C 1
ATOM 621 O O . VAL A 1 82 ? -3.449 -8.779 1.523 1.00 84.19 82 VAL A O 1
ATOM 624 N N . GLY A 1 83 ? -4.661 -10.058 2.911 1.00 85.50 83 GLY A N 1
ATOM 625 C CA . GLY A 1 83 ? -4.406 -11.324 2.226 1.00 85.50 83 GLY A CA 1
ATOM 626 C C . GLY A 1 83 ? -4.893 -11.315 0.779 1.00 85.50 83 GLY A C 1
ATOM 627 O O . GLY A 1 83 ? -4.132 -11.663 -0.123 1.00 85.50 83 GLY A O 1
ATOM 628 N N . VAL A 1 84 ? -6.113 -10.831 0.532 1.00 86.31 84 VAL A N 1
ATOM 629 C CA . VAL A 1 84 ? -6.665 -10.669 -0.823 1.00 86.31 84 VAL A CA 1
ATOM 630 C C . VAL A 1 84 ? -5.861 -9.637 -1.617 1.00 86.31 84 VAL A C 1
ATOM 632 O O . VAL A 1 84 ? -5.550 -9.874 -2.783 1.00 86.31 84 VAL A O 1
ATOM 635 N N . GLY A 1 85 ? -5.451 -8.527 -0.995 1.00 81.38 85 GLY A N 1
ATOM 636 C CA . GLY A 1 85 ? -4.604 -7.517 -1.635 1.00 81.38 85 GLY A CA 1
ATOM 637 C C . GLY A 1 85 ? -3.251 -8.075 -2.074 1.00 81.38 85 GLY A C 1
ATOM 638 O O . GLY A 1 85 ? -2.812 -7.823 -3.195 1.00 81.38 85 GLY A O 1
ATOM 639 N N . ILE A 1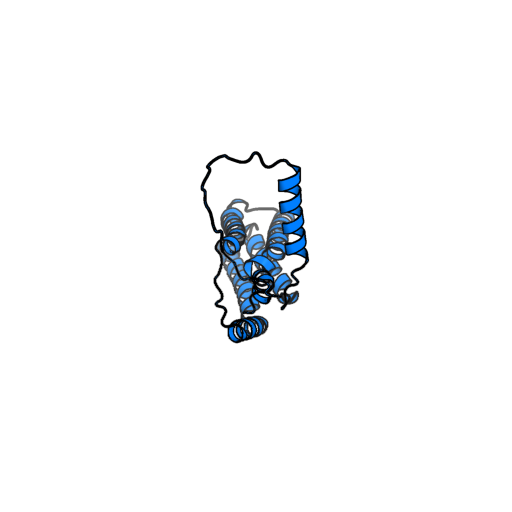 86 ? -2.617 -8.887 -1.227 1.00 81.38 86 ILE A N 1
ATOM 640 C CA . ILE A 1 86 ? -1.365 -9.582 -1.545 1.00 81.38 86 ILE A CA 1
ATOM 641 C C . ILE A 1 86 ? -1.591 -10.617 -2.651 1.00 81.38 86 ILE A C 1
ATOM 643 O O . ILE A 1 86 ? -0.830 -10.663 -3.618 1.00 81.38 86 ILE A O 1
ATOM 647 N N . MET A 1 87 ? -2.651 -11.419 -2.555 1.00 83.50 87 MET A N 1
ATOM 648 C CA . MET A 1 87 ? -2.990 -12.431 -3.556 1.00 83.50 87 MET A CA 1
ATOM 649 C C . MET A 1 87 ? -3.213 -11.811 -4.941 1.00 83.50 87 MET A C 1
ATOM 651 O O . MET A 1 87 ? -2.740 -12.353 -5.939 1.00 83.50 87 MET A O 1
ATOM 655 N N . LEU A 1 88 ? -3.837 -10.634 -5.003 1.00 80.50 88 LEU A N 1
ATOM 656 C CA . LEU A 1 88 ? -4.045 -9.879 -6.238 1.00 80.50 88 LEU A CA 1
ATOM 657 C C . LEU A 1 88 ? -2.714 -9.463 -6.891 1.00 80.50 88 LEU A C 1
ATOM 659 O O . LEU A 1 88 ? -2.573 -9.556 -8.110 1.00 80.50 88 LEU A O 1
ATOM 663 N N . ILE A 1 89 ? -1.711 -9.079 -6.093 1.00 76.12 89 ILE A N 1
ATOM 664 C CA . ILE A 1 89 ? -0.361 -8.753 -6.586 1.00 7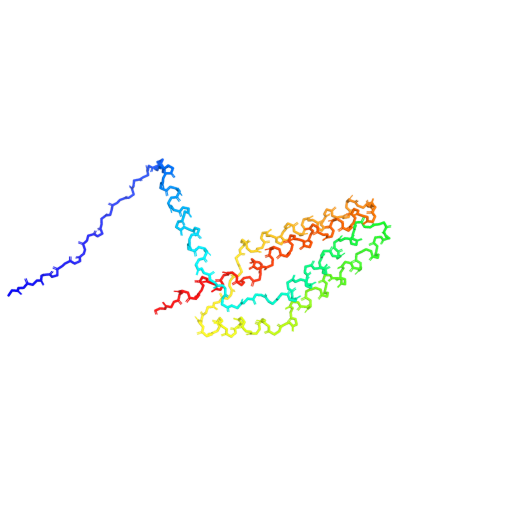6.12 89 ILE A CA 1
ATOM 665 C C . ILE A 1 89 ? 0.324 -9.997 -7.170 1.00 76.12 89 ILE A C 1
ATOM 667 O O . ILE A 1 89 ? 0.946 -9.923 -8.230 1.00 76.12 89 ILE A O 1
ATOM 671 N N . PHE A 1 90 ? 0.228 -11.145 -6.493 1.00 71.12 90 PHE A N 1
ATOM 672 C CA . PHE A 1 90 ? 0.894 -12.379 -6.928 1.00 71.12 90 PHE A CA 1
ATOM 673 C C . PHE A 1 90 ? 0.208 -13.071 -8.107 1.00 71.12 90 PHE A C 1
ATOM 675 O O . PHE A 1 90 ? 0.889 -13.710 -8.906 1.00 71.12 90 PHE A O 1
ATOM 682 N N . SER A 1 91 ? -1.111 -12.934 -8.239 1.00 77.69 91 SER A N 1
ATOM 683 C CA . SER A 1 91 ? -1.879 -13.576 -9.306 1.00 77.69 91 SER A CA 1
ATOM 684 C C . SER A 1 91 ? -1.713 -12.901 -10.674 1.00 77.69 91 SER A C 1
ATOM 686 O O . SER A 1 91 ? -2.127 -13.478 -11.680 1.00 77.69 91 SER A O 1
ATOM 688 N N . HIS A 1 92 ? -1.145 -11.691 -10.749 1.00 72.56 92 HIS A N 1
ATOM 689 C CA . HIS A 1 92 ? -1.100 -10.945 -12.007 1.00 72.56 92 HIS A CA 1
ATOM 690 C C . HIS A 1 92 ? 0.051 -11.414 -12.928 1.00 72.56 92 HIS A C 1
ATOM 692 O O . HIS A 1 92 ? 1.204 -11.490 -12.485 1.00 72.56 92 HIS A O 1
ATOM 698 N N . PRO A 1 93 ? -0.201 -11.647 -14.236 1.00 70.69 93 PRO A N 1
ATOM 699 C CA . PRO A 1 93 ? 0.808 -12.118 -15.200 1.00 70.69 93 PRO A CA 1
ATOM 700 C C . PRO A 1 93 ? 2.012 -11.179 -15.376 1.00 70.69 93 PRO A C 1
ATOM 702 O O . PRO A 1 93 ? 3.078 -11.622 -15.789 1.00 70.69 93 PRO A O 1
ATOM 705 N N . TYR A 1 94 ? 1.883 -9.917 -14.969 1.00 66.75 94 TYR A N 1
ATOM 706 C CA . TYR A 1 94 ? 2.940 -8.900 -15.006 1.00 66.75 94 TYR A CA 1
ATOM 707 C C . TYR A 1 94 ? 4.235 -9.340 -14.291 1.00 66.75 94 TYR A C 1
ATOM 709 O O . TYR A 1 94 ? 5.339 -9.044 -14.749 1.00 66.75 94 TYR A O 1
ATOM 717 N N . ARG A 1 95 ? 4.146 -10.150 -13.223 1.00 66.12 95 ARG A N 1
ATOM 718 C CA . ARG A 1 95 ? 5.345 -10.690 -12.554 1.00 66.12 95 ARG A CA 1
ATOM 719 C C . ARG A 1 95 ? 6.169 -11.615 -13.459 1.00 66.12 95 ARG A C 1
ATOM 721 O O . ARG A 1 95 ? 7.372 -11.755 -13.245 1.00 66.12 95 ARG A O 1
ATOM 728 N N . ARG A 1 96 ? 5.532 -12.264 -14.442 1.00 67.50 96 ARG A N 1
ATOM 729 C CA . ARG A 1 96 ? 6.202 -13.120 -15.435 1.00 67.50 96 ARG A CA 1
ATOM 730 C C . ARG A 1 96 ? 6.940 -12.277 -16.472 1.00 67.50 96 ARG A C 1
ATOM 732 O O . ARG A 1 96 ? 8.061 -12.623 -16.821 1.00 67.50 96 ARG A O 1
ATOM 739 N N . GLU A 1 97 ? 6.356 -11.157 -16.892 1.00 70.38 97 GLU A N 1
ATOM 740 C CA . GLU A 1 97 ? 6.972 -10.218 -17.840 1.00 70.38 97 GLU A CA 1
ATOM 741 C C . GLU A 1 97 ? 8.234 -9.569 -17.260 1.00 70.38 97 GLU A C 1
ATOM 743 O O . GLU A 1 97 ? 9.261 -9.512 -17.934 1.00 70.38 97 GLU A O 1
ATOM 748 N N . ILE A 1 98 ? 8.208 -9.175 -15.979 1.00 68.38 98 ILE A N 1
ATOM 749 C CA . ILE A 1 98 ? 9.402 -8.654 -15.293 1.00 68.38 98 ILE A CA 1
ATOM 750 C C . ILE A 1 98 ? 10.520 -9.701 -15.248 1.00 68.38 98 ILE A C 1
ATOM 752 O O . ILE A 1 98 ? 11.677 -9.374 -15.505 1.00 68.38 98 ILE A O 1
ATOM 756 N N . ARG A 1 99 ? 10.191 -10.958 -14.916 1.00 69.00 99 ARG A N 1
ATOM 757 C CA . ARG A 1 99 ? 11.182 -12.046 -14.858 1.00 69.00 99 ARG A CA 1
ATOM 758 C C . ARG A 1 99 ? 11.808 -12.301 -16.225 1.00 69.00 99 ARG A C 1
ATOM 760 O O . ARG A 1 99 ? 13.028 -12.323 -16.313 1.00 69.00 99 ARG A O 1
ATOM 767 N N . ALA A 1 100 ? 10.996 -12.375 -17.279 1.00 71.62 100 ALA A N 1
ATOM 768 C CA . ALA A 1 100 ? 11.484 -12.546 -18.646 1.00 71.62 100 ALA A CA 1
ATOM 769 C C . ALA A 1 100 ? 12.388 -11.380 -19.098 1.00 71.62 100 ALA A C 1
ATOM 771 O O . ALA A 1 100 ? 13.419 -11.606 -19.727 1.00 71.62 100 ALA A O 1
ATOM 772 N N . PHE A 1 101 ? 12.048 -10.136 -18.736 1.00 67.19 101 PHE A N 1
ATOM 773 C CA . PHE A 1 101 ? 12.870 -8.960 -19.047 1.00 67.19 101 PHE A CA 1
ATOM 774 C C . PHE A 1 101 ? 14.222 -8.968 -18.315 1.00 67.19 101 PHE A C 1
ATOM 776 O O . PHE A 1 101 ? 15.244 -8.593 -18.890 1.00 67.19 101 PHE A O 1
ATOM 783 N N . LEU A 1 102 ? 14.238 -9.401 -17.051 1.00 68.81 102 LEU A N 1
ATOM 784 C CA . LEU A 1 102 ? 15.451 -9.504 -16.235 1.00 68.81 102 LEU A CA 1
ATOM 785 C C . LEU A 1 102 ? 16.358 -10.663 -16.678 1.00 68.81 102 LEU A C 1
ATOM 787 O O . LEU A 1 102 ? 17.572 -10.479 -16.780 1.00 68.81 102 LEU A O 1
ATOM 791 N N . GLU A 1 103 ? 15.775 -11.820 -17.004 1.00 70.12 103 GLU A N 1
ATOM 792 C CA . GLU A 1 103 ? 16.482 -12.993 -17.539 1.00 70.12 103 GLU A CA 1
ATOM 793 C C . GLU A 1 103 ? 17.138 -12.685 -18.890 1.00 70.12 103 GLU A C 1
ATOM 795 O O . GLU A 1 103 ? 18.321 -12.968 -19.073 1.00 70.12 103 GLU A O 1
ATOM 800 N N . ALA A 1 104 ? 16.435 -11.994 -19.794 1.00 69.50 104 ALA A N 1
ATOM 801 C CA . ALA A 1 104 ? 16.987 -11.556 -21.080 1.00 69.50 104 ALA A CA 1
ATOM 802 C C . ALA A 1 104 ? 18.204 -10.616 -20.946 1.00 69.50 104 ALA A C 1
ATOM 804 O O . ALA A 1 104 ? 18.946 -10.419 -21.909 1.00 69.50 104 ALA A O 1
ATOM 805 N N . ARG A 1 105 ? 18.413 -10.017 -19.767 1.00 69.44 105 ARG A N 1
ATOM 806 C CA . ARG A 1 105 ? 19.486 -9.053 -19.480 1.00 69.44 105 ARG A CA 1
ATOM 807 C C . ARG A 1 105 ? 20.537 -9.587 -18.494 1.00 69.44 105 ARG A C 1
ATOM 809 O O . ARG A 1 105 ? 21.465 -8.848 -18.188 1.00 69.44 105 ARG A O 1
ATOM 816 N N . ASN A 1 106 ? 20.421 -10.829 -18.002 1.00 67.62 106 ASN A N 1
ATOM 817 C CA . ASN A 1 106 ? 21.253 -11.382 -16.915 1.00 67.62 106 ASN A CA 1
ATOM 818 C C . ASN A 1 106 ? 21.312 -10.480 -15.659 1.00 67.62 106 ASN A C 1
ATOM 820 O O . ASN A 1 106 ? 22.317 -10.438 -14.949 1.00 67.62 106 ASN A O 1
ATOM 824 N N . LEU A 1 107 ? 20.240 -9.733 -15.375 1.00 63.66 107 LEU A N 1
ATOM 825 C CA . LEU A 1 107 ? 20.168 -8.849 -14.211 1.00 63.66 107 LEU A CA 1
ATOM 826 C C . LEU A 1 107 ? 19.360 -9.510 -13.095 1.00 63.66 107 LEU A C 1
ATOM 828 O O . LEU A 1 107 ? 18.235 -9.958 -13.300 1.00 63.66 107 LEU A O 1
ATOM 832 N N . HIS A 1 108 ? 19.912 -9.525 -11.882 1.00 59.88 108 HIS A N 1
ATOM 833 C CA . HIS A 1 108 ? 19.216 -10.042 -10.707 1.00 59.88 108 HIS A CA 1
ATOM 834 C C . HIS A 1 108 ? 18.373 -8.961 -10.026 1.00 59.88 108 HIS A C 1
ATOM 836 O O . HIS A 1 108 ? 18.833 -7.843 -9.779 1.00 59.88 108 HIS A O 1
ATOM 842 N N . TYR A 1 109 ? 17.145 -9.324 -9.647 1.00 62.00 109 TYR A N 1
ATOM 843 C CA . TYR A 1 109 ? 16.297 -8.488 -8.802 1.00 62.00 109 TYR A CA 1
ATOM 844 C C . TYR A 1 109 ? 16.909 -8.390 -7.400 1.00 62.00 109 TYR A C 1
ATOM 846 O O . TYR A 1 109 ? 16.827 -9.331 -6.612 1.00 62.00 109 TYR A O 1
ATOM 854 N N . THR A 1 110 ? 17.528 -7.254 -7.084 1.00 59.53 110 THR A N 1
ATOM 855 C CA . THR A 1 110 ? 18.026 -6.961 -5.737 1.00 59.53 110 THR A CA 1
ATOM 856 C C . THR A 1 110 ? 17.111 -5.928 -5.077 1.00 59.53 110 THR A C 1
ATOM 858 O O . THR A 1 110 ? 17.100 -4.766 -5.494 1.00 59.53 110 THR A O 1
ATOM 861 N N . PRO A 1 111 ? 16.306 -6.323 -4.071 1.00 61.88 111 PRO A N 1
ATOM 862 C CA . PRO A 1 111 ? 15.464 -5.378 -3.354 1.00 61.88 111 PRO A CA 1
ATOM 863 C C . PRO A 1 111 ? 16.353 -4.395 -2.590 1.00 61.88 111 PRO A C 1
ATOM 865 O O . PRO A 1 111 ? 17.170 -4.786 -1.756 1.00 61.88 111 PRO A O 1
ATOM 868 N N . LYS A 1 112 ? 16.214 -3.102 -2.881 1.00 67.62 112 LYS A N 1
ATOM 869 C CA . LYS A 1 112 ? 16.956 -2.049 -2.183 1.00 67.62 112 LYS A CA 1
ATOM 870 C C . LYS A 1 112 ? 16.253 -1.707 -0.877 1.00 67.62 112 LYS A C 1
ATOM 872 O O . LYS A 1 112 ? 15.030 -1.602 -0.830 1.00 67.62 112 LYS A O 1
ATOM 877 N N . PHE A 1 113 ? 17.028 -1.428 0.168 1.00 68.12 113 PHE A N 1
ATOM 878 C CA . PHE A 1 113 ? 16.493 -1.011 1.469 1.00 68.12 113 PHE A CA 1
ATOM 879 C C . PHE A 1 113 ? 15.597 0.238 1.369 1.00 68.12 113 PHE A C 1
ATOM 881 O O . PHE A 1 113 ? 14.571 0.344 2.038 1.00 68.12 113 PHE A O 1
ATOM 888 N N . THR A 1 114 ? 15.916 1.153 0.450 1.00 68.06 114 THR A N 1
ATOM 889 C CA . THR A 1 114 ? 15.105 2.346 0.165 1.00 68.06 114 THR A CA 1
ATOM 890 C C . THR A 1 114 ? 13.710 2.029 -0.380 1.00 68.06 114 THR A C 1
ATOM 892 O O . THR A 1 114 ? 12.813 2.854 -0.239 1.00 68.06 114 THR A O 1
ATOM 895 N N . GLN A 1 115 ? 13.490 0.841 -0.952 1.00 69.25 115 GLN A N 1
ATOM 896 C CA . GLN A 1 115 ? 12.165 0.375 -1.379 1.00 69.25 115 GLN A CA 1
ATOM 897 C C . GLN A 1 115 ? 11.339 -0.188 -0.217 1.00 69.25 115 GLN A C 1
ATOM 899 O O . GLN A 1 115 ? 10.120 -0.260 -0.319 1.00 69.25 115 GLN A O 1
ATOM 904 N N . ILE A 1 116 ? 11.987 -0.569 0.888 1.00 74.38 116 ILE A N 1
ATOM 905 C CA . ILE A 1 116 ? 11.341 -1.119 2.088 1.00 74.38 116 ILE A CA 1
ATOM 906 C C . ILE A 1 116 ? 10.867 0.012 3.013 1.00 74.38 116 ILE A C 1
ATOM 908 O O . ILE A 1 116 ? 9.831 -0.111 3.664 1.00 74.38 116 ILE A O 1
ATOM 912 N N . LEU A 1 117 ? 11.576 1.147 3.029 1.00 80.19 117 LEU A N 1
ATOM 913 C CA . LEU A 1 117 ? 11.265 2.304 3.878 1.00 80.19 117 LEU A CA 1
ATOM 914 C C . LEU A 1 117 ? 9.795 2.785 3.791 1.00 80.19 117 LEU A C 1
ATOM 916 O O . LEU A 1 117 ? 9.188 3.032 4.834 1.00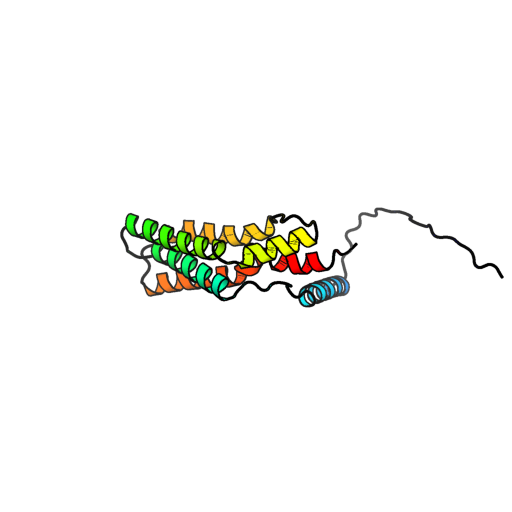 80.19 117 LEU A O 1
ATOM 920 N N . PRO A 1 118 ? 9.162 2.873 2.607 1.00 78.06 118 PRO A N 1
ATOM 921 C CA . PRO A 1 118 ? 7.758 3.268 2.511 1.00 78.06 118 PRO A CA 1
ATOM 922 C C . PRO A 1 118 ? 6.775 2.243 3.095 1.00 78.06 118 PRO A C 1
ATOM 924 O O . PRO A 1 118 ? 5.708 2.619 3.584 1.00 78.06 118 PRO A O 1
ATOM 927 N N . LEU A 1 119 ? 7.126 0.953 3.041 1.00 80.31 119 LEU A N 1
ATOM 928 C CA . LEU A 1 119 ? 6.323 -0.131 3.606 1.00 80.31 119 LEU A CA 1
ATOM 929 C C . LEU A 1 119 ? 6.369 -0.095 5.137 1.00 80.31 119 LEU A C 1
ATOM 931 O O . LEU A 1 119 ? 5.354 -0.334 5.789 1.00 80.31 119 LEU A O 1
ATOM 935 N N . PHE A 1 120 ? 7.514 0.294 5.705 1.00 81.88 120 PHE A N 1
ATOM 936 C CA . PHE A 1 120 ? 7.661 0.508 7.143 1.00 81.88 120 PHE A CA 1
ATOM 937 C C . PHE A 1 120 ? 6.699 1.584 7.677 1.00 81.88 120 PHE A C 1
ATOM 939 O O . PHE A 1 120 ? 6.126 1.405 8.746 1.00 81.88 120 PHE A O 1
ATOM 946 N N . MET A 1 121 ? 6.435 2.654 6.916 1.00 81.44 121 MET A N 1
ATOM 947 C CA . MET A 1 121 ? 5.448 3.678 7.304 1.00 81.44 121 MET A CA 1
ATOM 948 C C . MET A 1 121 ? 4.026 3.114 7.414 1.00 81.44 121 MET A C 1
ATOM 950 O O . MET A 1 121 ? 3.287 3.471 8.328 1.00 81.44 121 MET A O 1
ATOM 954 N N . VAL A 1 122 ? 3.642 2.200 6.519 1.00 80.31 122 VAL A N 1
ATOM 955 C CA . VAL A 1 122 ? 2.320 1.556 6.588 1.00 80.31 122 VAL A CA 1
ATOM 956 C C . VAL A 1 122 ? 2.252 0.518 7.688 1.00 80.31 122 VAL A C 1
ATOM 958 O O . VAL A 1 122 ? 1.231 0.426 8.361 1.00 80.31 122 VAL A O 1
ATOM 961 N N . TRP A 1 123 ? 3.338 -0.210 7.933 1.00 85.38 123 TRP A N 1
ATOM 962 C CA . TRP A 1 123 ? 3.433 -1.069 9.108 1.00 85.38 123 TRP A CA 1
ATOM 963 C C . TRP A 1 123 ? 3.259 -0.270 10.408 1.00 85.38 123 TRP A C 1
ATOM 965 O O . TRP A 1 123 ? 2.482 -0.668 11.274 1.00 85.38 123 TRP A O 1
ATOM 975 N N . LEU A 1 124 ? 3.910 0.892 10.516 1.00 83.88 124 LEU A N 1
ATOM 976 C CA . LEU A 1 124 ? 3.769 1.783 11.665 1.00 83.88 124 LEU A CA 1
ATOM 977 C C . LEU A 1 124 ? 2.323 2.274 11.808 1.00 83.88 124 LEU A C 1
ATOM 979 O O . LEU A 1 124 ? 1.761 2.231 12.898 1.00 83.88 124 LEU A O 1
ATOM 983 N N . ALA A 1 125 ? 1.687 2.669 10.703 1.00 81.31 125 ALA A N 1
ATOM 984 C CA . ALA A 1 125 ? 0.278 3.046 10.708 1.00 81.31 125 ALA A CA 1
ATOM 985 C C . ALA A 1 125 ? -0.638 1.894 11.157 1.00 81.31 125 ALA A C 1
ATOM 987 O O . ALA A 1 125 ? -1.588 2.128 11.896 1.00 81.31 125 ALA A O 1
ATOM 988 N N . LEU A 1 126 ? -0.334 0.653 10.770 1.00 81.06 126 LEU A N 1
ATOM 989 C CA . LEU A 1 126 ? -1.081 -0.539 11.177 1.00 81.06 126 LEU A CA 1
ATOM 990 C C . LEU A 1 126 ? -0.935 -0.805 12.682 1.00 81.06 126 LEU A C 1
ATOM 992 O O . LEU A 1 126 ? -1.919 -1.133 13.335 1.00 81.06 126 LEU A O 1
ATOM 996 N N . MET A 1 127 ? 0.255 -0.591 13.250 1.00 85.12 127 MET A N 1
ATOM 997 C CA . MET A 1 127 ? 0.483 -0.676 14.699 1.00 85.12 127 MET A CA 1
ATOM 998 C C . MET A 1 127 ? -0.227 0.437 15.481 1.00 85.12 127 MET A C 1
ATOM 1000 O O . MET A 1 127 ? -0.673 0.212 16.604 1.00 85.12 127 MET A O 1
ATOM 1004 N N . LEU A 1 128 ? -0.361 1.629 14.893 1.00 83.62 128 LEU A N 1
ATOM 1005 C CA . LEU A 1 128 ? -1.027 2.772 15.524 1.00 83.62 128 LEU A CA 1
ATOM 1006 C C . LEU A 1 128 ? -2.555 2.749 15.363 1.00 83.62 128 LEU A C 1
ATOM 1008 O O . LEU A 1 128 ? -3.263 3.280 16.215 1.00 83.62 128 LEU A O 1
ATOM 1012 N N . ALA A 1 129 ? -3.088 2.123 14.311 1.00 81.25 129 ALA A N 1
ATOM 1013 C CA . ALA A 1 129 ? -4.522 2.120 14.015 1.00 81.25 129 ALA A CA 1
ATOM 1014 C C . ALA A 1 129 ? -5.413 1.606 15.173 1.00 81.25 129 ALA A C 1
ATOM 1016 O O . ALA A 1 129 ? -6.418 2.259 15.460 1.00 81.25 129 ALA A O 1
ATOM 1017 N N . PRO A 1 130 ? -5.061 0.527 15.906 1.00 79.12 130 PRO A N 1
ATOM 1018 C CA . PRO A 1 130 ? -5.852 0.054 17.044 1.00 79.12 130 PRO A CA 1
ATOM 1019 C C . PRO A 1 130 ? -5.891 1.018 18.238 1.00 79.12 130 PRO A C 1
ATOM 1021 O O . PRO A 1 130 ? -6.809 0.920 19.052 1.00 79.12 130 PRO A O 1
ATOM 1024 N N . ILE A 1 131 ? -4.902 1.915 18.361 1.00 82.94 131 ILE A N 1
ATOM 1025 C CA . ILE A 1 131 ? -4.821 2.933 19.425 1.00 82.94 131 ILE A CA 1
ATOM 1026 C C . ILE A 1 131 ? -5.837 4.049 19.170 1.00 82.94 131 ILE A C 1
ATOM 1028 O O . ILE A 1 131 ? -6.362 4.644 20.103 1.00 82.94 131 ILE A O 1
ATOM 1032 N N . LEU A 1 132 ? -6.134 4.313 17.899 1.00 75.56 132 LEU A N 1
ATOM 1033 C CA . LEU A 1 132 ? -7.072 5.351 17.487 1.00 75.56 132 LEU A CA 1
ATOM 1034 C C . LEU A 1 132 ? -8.543 4.910 17.595 1.00 75.56 132 LEU A C 1
ATOM 1036 O O . LEU A 1 132 ? -9.442 5.728 17.414 1.00 75.56 132 LEU A O 1
ATOM 1040 N N . ALA A 1 133 ? -8.807 3.630 17.870 1.00 78.44 133 ALA A N 1
ATOM 1041 C CA . ALA A 1 133 ? -10.162 3.116 18.023 1.00 78.44 133 ALA A CA 1
ATOM 1042 C C . ALA A 1 133 ? -10.764 3.491 19.398 1.00 78.44 133 ALA A C 1
ATOM 1044 O O . ALA A 1 133 ? -10.064 3.392 20.408 1.00 78.44 133 ALA A O 1
ATOM 1045 N N . PRO A 1 134 ? -12.070 3.816 19.483 1.00 83.75 134 PRO A N 1
ATOM 1046 C CA . PRO A 1 134 ? -13.039 3.877 18.389 1.00 83.75 134 PRO A CA 1
ATOM 1047 C C . PRO A 1 134 ? -13.103 5.269 17.732 1.00 83.75 134 PRO A C 1
ATOM 1049 O O . PRO A 1 134 ? -13.418 6.262 18.387 1.00 83.75 134 PRO A O 1
ATOM 1052 N N . LEU A 1 135 ? -12.883 5.336 16.415 1.00 80.12 135 LEU A N 1
ATOM 1053 C CA . LEU A 1 135 ? -13.182 6.529 15.616 1.00 80.12 135 LEU A CA 1
ATOM 1054 C C . LEU A 1 135 ? -14.634 6.494 15.102 1.00 80.12 135 LEU A C 1
ATOM 1056 O O . LEU A 1 135 ? -15.166 5.414 14.822 1.00 80.12 135 LEU A O 1
ATOM 1060 N N . PRO A 1 136 ? -15.280 7.661 14.901 1.00 84.81 136 PRO A N 1
ATOM 1061 C CA . PRO A 1 136 ? -16.502 7.738 14.106 1.00 84.81 136 PRO A CA 1
ATOM 1062 C C . PRO A 1 136 ? -16.245 7.218 12.684 1.00 84.81 136 PRO A C 1
ATOM 1064 O O . PRO A 1 136 ? -15.135 7.336 12.167 1.00 84.81 136 PRO A O 1
ATOM 1067 N N . ILE A 1 137 ? -17.286 6.708 12.016 1.00 83.44 137 ILE A N 1
ATOM 1068 C CA . ILE A 1 137 ? -17.190 6.080 10.680 1.00 83.44 137 ILE A CA 1
ATOM 1069 C C . ILE A 1 137 ? -16.448 6.976 9.673 1.00 83.44 137 ILE A C 1
ATOM 1071 O O . ILE A 1 137 ? -15.600 6.497 8.924 1.00 83.44 137 ILE A O 1
ATOM 1075 N N . ILE A 1 138 ? -16.707 8.287 9.699 1.00 85.38 138 ILE A N 1
ATOM 1076 C CA . ILE A 1 138 ? -16.031 9.273 8.840 1.00 85.38 138 ILE A CA 1
ATOM 1077 C C . ILE A 1 138 ? -14.516 9.300 9.106 1.00 85.38 138 ILE A C 1
ATOM 1079 O O . ILE A 1 138 ? -13.726 9.371 8.166 1.00 85.38 138 ILE A O 1
ATOM 1083 N N . GLY A 1 139 ? -14.102 9.189 10.371 1.00 83.69 139 GLY A N 1
ATOM 1084 C CA . GLY A 1 139 ? -12.698 9.109 10.771 1.00 83.69 139 GLY A CA 1
ATOM 1085 C C . GLY A 1 139 ? -12.023 7.824 10.287 1.00 83.69 139 GLY A C 1
ATOM 1086 O O . GLY A 1 139 ? -10.909 7.877 9.767 1.00 83.69 139 GLY A O 1
ATOM 1087 N N . SER A 1 140 ? -12.718 6.685 10.362 1.00 84.25 140 SER A N 1
ATOM 1088 C CA . SER A 1 140 ? -12.227 5.411 9.820 1.00 84.25 140 SER A CA 1
ATOM 1089 C C . SER A 1 140 ? -12.073 5.443 8.298 1.00 84.25 140 SER A C 1
ATOM 1091 O O . SER A 1 140 ? -11.055 4.989 7.773 1.00 84.25 140 SER A O 1
ATOM 1093 N N . ILE A 1 141 ? -13.040 6.032 7.586 1.00 85.19 141 ILE A N 1
ATOM 1094 C CA . ILE A 1 141 ? -12.961 6.242 6.133 1.00 85.19 141 ILE A CA 1
ATOM 1095 C C . ILE A 1 141 ? -11.776 7.154 5.797 1.00 85.19 141 ILE A C 1
ATOM 1097 O O . ILE A 1 141 ? -10.985 6.821 4.918 1.00 85.19 141 ILE A O 1
ATOM 1101 N N . GLY A 1 142 ? -11.605 8.263 6.523 1.00 86.75 142 GLY A N 1
ATOM 1102 C CA . GLY A 1 142 ? -10.474 9.176 6.345 1.00 86.75 142 GLY A CA 1
ATOM 1103 C C . GLY A 1 142 ? -9.123 8.484 6.538 1.00 86.75 142 GLY A C 1
ATOM 1104 O O . GLY A 1 142 ? -8.235 8.629 5.701 1.00 86.75 142 GLY A O 1
ATOM 1105 N N . CYS A 1 143 ? -8.985 7.665 7.584 1.00 85.44 143 CYS A N 1
ATOM 1106 C CA . CYS A 1 143 ? -7.776 6.877 7.826 1.00 85.44 143 CYS A CA 1
ATOM 1107 C C . CYS A 1 143 ? -7.496 5.908 6.665 1.00 85.44 143 CYS A C 1
ATOM 1109 O O . CYS A 1 143 ? -6.386 5.879 6.131 1.00 85.44 143 CYS A O 1
ATOM 1111 N N . GLY A 1 144 ? -8.525 5.194 6.197 1.00 85.81 144 GLY A N 1
ATOM 1112 C CA . GLY A 1 144 ? -8.429 4.320 5.028 1.00 85.81 144 GLY A CA 1
ATOM 1113 C C . GLY A 1 144 ? -7.994 5.056 3.759 1.00 85.81 144 GLY A C 1
ATOM 1114 O O . GLY A 1 144 ? -7.132 4.560 3.038 1.00 85.81 144 GLY A O 1
ATOM 1115 N N . LEU A 1 145 ? -8.527 6.256 3.509 1.00 88.44 145 LEU A N 1
ATOM 1116 C CA . LEU A 1 145 ? -8.169 7.087 2.354 1.00 88.44 145 LEU A CA 1
ATOM 1117 C C . LEU A 1 145 ? -6.729 7.609 2.419 1.00 88.44 145 LEU A C 1
ATOM 1119 O O . LEU A 1 145 ? -6.048 7.639 1.394 1.00 88.44 145 LEU A O 1
ATOM 1123 N N . VAL A 1 146 ? -6.240 7.982 3.605 1.00 87.81 146 VAL A N 1
ATOM 1124 C CA . VAL A 1 146 ? -4.840 8.399 3.798 1.00 87.81 146 VAL A CA 1
ATOM 1125 C C . VAL A 1 146 ? -3.892 7.244 3.475 1.00 87.81 146 VAL A C 1
ATOM 1127 O O . VAL A 1 146 ? -2.944 7.419 2.707 1.00 87.81 146 VAL A O 1
ATOM 1130 N N . ILE A 1 147 ? -4.174 6.047 3.996 1.00 86.62 147 ILE A N 1
ATOM 1131 C CA . ILE A 1 147 ? -3.364 4.852 3.725 1.00 86.62 147 ILE A CA 1
ATOM 1132 C C . ILE A 1 147 ? -3.464 4.435 2.259 1.00 86.62 147 ILE A C 1
ATOM 1134 O O . ILE A 1 147 ? -2.444 4.108 1.653 1.00 86.62 147 ILE A O 1
ATOM 1138 N N . PHE A 1 148 ? -4.658 4.502 1.670 1.00 86.25 148 PHE A N 1
ATOM 1139 C CA . PHE A 1 148 ? -4.877 4.267 0.246 1.00 86.25 148 PHE A CA 1
ATOM 1140 C C . PHE A 1 148 ? -4.022 5.202 -0.614 1.00 86.25 148 PHE A C 1
ATOM 1142 O O . PHE A 1 148 ? -3.284 4.735 -1.481 1.00 86.25 148 PHE A O 1
ATOM 1149 N N . GLY A 1 149 ? -4.082 6.512 -0.359 1.00 84.88 149 GLY A N 1
ATOM 1150 C CA . GLY A 1 149 ? -3.314 7.510 -1.098 1.00 84.88 149 GLY A CA 1
ATOM 1151 C C . GLY A 1 149 ? -1.812 7.281 -0.961 1.00 84.88 149 GLY A C 1
ATOM 1152 O O . GLY A 1 149 ? -1.087 7.291 -1.957 1.00 84.88 149 GLY A O 1
ATOM 1153 N N . TRP A 1 150 ? -1.346 6.985 0.253 1.00 83.50 150 TRP A N 1
ATOM 1154 C CA . TRP A 1 150 ? 0.053 6.656 0.505 1.00 83.50 150 TRP A CA 1
ATOM 1155 C C . TRP A 1 150 ? 0.501 5.411 -0.269 1.00 83.50 150 TRP A C 1
ATOM 1157 O O . TRP A 1 150 ? 1.478 5.466 -1.017 1.00 83.50 150 TRP A O 1
ATOM 1167 N N . MET A 1 151 ? -0.241 4.305 -0.161 1.00 81.25 151 MET A N 1
ATOM 1168 C CA . MET A 1 151 ? 0.045 3.058 -0.879 1.00 81.25 151 MET A CA 1
ATOM 1169 C C . MET A 1 151 ? 0.033 3.253 -2.394 1.00 81.25 151 MET A C 1
ATOM 1171 O O . MET A 1 151 ? 0.945 2.788 -3.079 1.00 81.25 151 MET A O 1
ATOM 1175 N N . TYR A 1 152 ? -0.919 4.025 -2.916 1.00 81.69 152 TYR A N 1
ATOM 1176 C CA . TYR A 1 152 ? -1.014 4.325 -4.340 1.00 81.69 152 TYR A CA 1
ATOM 1177 C C . TYR A 1 152 ? 0.210 5.088 -4.870 1.00 81.69 152 TYR A C 1
ATOM 1179 O O . TYR A 1 152 ? 0.652 4.843 -5.998 1.00 81.69 152 TYR A O 1
ATOM 1187 N N . LEU A 1 153 ? 0.782 6.005 -4.085 1.00 80.88 153 LEU A N 1
ATOM 1188 C CA . LEU A 1 153 ? 1.990 6.762 -4.447 1.00 80.88 153 LEU A CA 1
ATOM 1189 C C . LEU A 1 153 ? 3.265 5.917 -4.336 1.00 80.88 153 LEU A C 1
ATOM 1191 O O . LEU A 1 153 ? 4.185 6.036 -5.149 1.00 80.88 153 LEU A O 1
ATOM 1195 N N . VAL A 1 154 ? 3.310 5.055 -3.328 1.00 76.56 154 VAL A N 1
ATOM 1196 C CA . VAL A 1 154 ? 4.472 4.247 -2.960 1.00 76.56 154 VAL A CA 1
ATOM 1197 C C . VAL A 1 154 ? 4.624 2.999 -3.831 1.00 76.56 154 VAL A C 1
ATOM 1199 O O . VAL A 1 154 ? 5.749 2.566 -4.084 1.00 76.56 154 VAL A O 1
ATOM 1202 N N . PHE A 1 155 ? 3.521 2.455 -4.345 1.00 71.50 155 PHE A N 1
ATOM 1203 C CA . PHE A 1 155 ? 3.487 1.236 -5.155 1.00 71.50 155 PHE A CA 1
ATOM 1204 C C . PHE A 1 155 ? 4.590 1.125 -6.229 1.00 71.50 155 PHE A C 1
ATOM 1206 O O . PHE A 1 155 ? 5.331 0.144 -6.200 1.00 71.50 155 PHE A O 1
ATOM 1213 N N . PRO A 1 156 ? 4.795 2.116 -7.128 1.00 67.81 156 PRO A N 1
ATOM 1214 C CA . PRO A 1 156 ? 5.833 2.028 -8.165 1.00 67.81 156 PRO A CA 1
ATOM 1215 C C . PRO A 1 156 ? 7.276 2.032 -7.624 1.00 67.81 156 PRO A C 1
ATOM 1217 O O . PRO A 1 156 ? 8.203 1.666 -8.350 1.00 67.81 156 PRO A O 1
ATOM 1220 N N . HIS A 1 157 ? 7.491 2.461 -6.374 1.00 66.12 157 HIS A N 1
ATOM 1221 C CA . HIS A 1 157 ? 8.792 2.370 -5.703 1.00 66.12 157 HIS A CA 1
ATOM 1222 C C . HIS A 1 157 ? 9.008 0.983 -5.082 1.00 66.12 157 HIS A C 1
ATOM 1224 O O . HIS A 1 157 ? 10.088 0.411 -5.236 1.00 66.12 157 HIS A O 1
ATOM 1230 N N . VAL A 1 158 ? 7.989 0.432 -4.415 1.00 63.59 158 VAL A N 1
ATOM 1231 C CA . VAL A 1 158 ? 8.053 -0.882 -3.744 1.00 63.59 158 VAL A CA 1
ATOM 1232 C C . VAL A 1 158 ? 8.149 -2.022 -4.755 1.00 63.59 158 VAL A C 1
ATOM 1234 O O . VAL A 1 158 ? 8.940 -2.940 -4.568 1.00 63.59 158 VAL A O 1
ATOM 1237 N N . ASP A 1 159 ? 7.407 -1.927 -5.858 1.00 58.47 159 ASP A N 1
ATOM 1238 C CA . ASP A 1 159 ? 7.362 -2.954 -6.905 1.00 58.47 159 ASP A CA 1
ATOM 1239 C C . ASP A 1 159 ? 8.618 -2.965 -7.804 1.00 58.47 159 ASP A C 1
ATOM 1241 O O . ASP A 1 159 ? 8.762 -3.786 -8.703 1.00 58.47 159 ASP A O 1
ATOM 1245 N N . GLY A 1 160 ? 9.561 -2.039 -7.586 1.00 57.44 160 GLY A N 1
ATOM 1246 C CA . GLY A 1 160 ? 10.832 -2.001 -8.319 1.00 57.44 160 GLY A CA 1
ATOM 1247 C C . GLY A 1 160 ? 10.706 -1.657 -9.798 1.00 57.44 160 GLY A C 1
ATOM 1248 O O . GLY A 1 160 ? 11.720 -1.567 -10.489 1.00 57.44 160 GLY A O 1
ATOM 1249 N N . THR A 1 161 ? 9.501 -1.355 -10.278 1.00 59.47 161 THR A N 1
ATOM 1250 C CA . THR A 1 161 ? 9.236 -0.952 -11.659 1.00 59.47 161 THR A CA 1
ATOM 1251 C C . THR A 1 161 ? 10.043 0.286 -12.055 1.00 59.47 161 THR A C 1
ATOM 1253 O O . THR A 1 161 ? 10.569 0.361 -13.162 1.00 59.47 161 THR A O 1
ATOM 1256 N N . ARG A 1 162 ? 10.243 1.237 -11.126 1.00 57.25 162 ARG A N 1
ATOM 1257 C CA . ARG A 1 162 ? 11.141 2.390 -11.330 1.00 57.25 162 ARG A CA 1
ATOM 1258 C C . ARG A 1 162 ? 12.619 2.018 -11.447 1.00 57.25 162 ARG A C 1
ATOM 1260 O O . ARG A 1 162 ? 13.358 2.734 -12.111 1.00 57.25 162 ARG A O 1
ATOM 1267 N N . ALA A 1 163 ? 13.061 0.921 -10.835 1.00 58.88 163 ALA A N 1
ATOM 1268 C CA . ALA A 1 163 ? 14.442 0.459 -10.968 1.00 58.88 163 ALA A CA 1
ATOM 1269 C C . ALA A 1 163 ? 14.721 -0.112 -12.372 1.00 58.88 163 ALA A C 1
ATOM 1271 O O . ALA A 1 163 ? 15.842 0.021 -12.860 1.00 58.88 163 ALA A O 1
ATOM 1272 N N . LEU A 1 164 ? 13.701 -0.656 -13.053 1.00 55.81 164 LEU A N 1
ATOM 1273 C CA . LEU A 1 164 ? 13.818 -1.158 -14.430 1.00 55.81 164 LEU A CA 1
ATOM 1274 C C . LEU A 1 164 ? 14.173 -0.050 -15.435 1.00 55.81 164 LEU A C 1
ATOM 1276 O O . LEU A 1 164 ? 14.914 -0.304 -16.379 1.00 55.81 164 LEU A O 1
ATOM 1280 N N . ALA A 1 165 ? 13.721 1.186 -15.199 1.00 56.84 165 ALA A N 1
ATOM 1281 C CA . ALA A 1 165 ? 14.025 2.334 -16.060 1.00 56.84 165 ALA A CA 1
ATOM 1282 C C . ALA A 1 165 ? 15.526 2.693 -16.086 1.00 56.84 165 ALA A C 1
ATOM 1284 O O . ALA A 1 165 ? 16.030 3.224 -17.069 1.00 56.84 165 ALA A O 1
ATOM 1285 N N . PHE A 1 166 ? 16.261 2.367 -15.018 1.00 57.41 166 PHE A N 1
ATOM 1286 C CA . PHE A 1 166 ? 17.713 2.566 -14.950 1.00 57.41 166 PHE A CA 1
ATOM 1287 C C . PHE A 1 166 ? 18.501 1.336 -15.428 1.00 57.41 166 PHE A C 1
ATOM 1289 O O . PHE A 1 166 ? 19.649 1.471 -15.847 1.00 57.41 166 PHE A O 1
ATOM 1296 N N . ALA A 1 167 ? 17.889 0.147 -15.388 1.00 57.81 167 ALA A N 1
ATOM 1297 C CA . ALA A 1 167 ? 18.479 -1.097 -15.882 1.00 57.81 167 ALA A CA 1
ATOM 1298 C C . ALA A 1 167 ? 18.548 -1.152 -17.420 1.00 57.81 167 ALA A C 1
ATOM 1300 O O . ALA A 1 167 ? 19.466 -1.755 -17.971 1.00 57.81 167 ALA A O 1
ATOM 1301 N N . GLU A 1 168 ? 17.627 -0.485 -18.127 1.00 55.22 168 GLU A N 1
ATOM 1302 C CA . GLU A 1 168 ? 17.609 -0.425 -19.597 1.00 55.22 168 GLU A CA 1
ATOM 1303 C C . GLU A 1 168 ? 18.929 0.094 -20.196 1.00 55.22 168 GLU A C 1
ATOM 1305 O O . GLU A 1 168 ? 19.375 -0.392 -21.242 1.00 55.22 168 GLU A O 1
ATOM 1310 N N . LYS A 1 169 ? 19.576 1.040 -19.502 1.00 47.34 169 LYS A N 1
ATOM 1311 C CA . LYS A 1 169 ? 20.781 1.738 -19.964 1.00 47.34 169 LYS A CA 1
ATOM 1312 C C . LYS A 1 169 ? 22.087 0.970 -19.721 1.00 47.34 169 LYS A C 1
ATOM 1314 O O . LYS A 1 169 ? 23.109 1.341 -20.291 1.00 47.34 169 LYS A O 1
ATOM 1319 N N . GLN A 1 170 ? 22.081 -0.096 -18.916 1.00 51.19 170 GLN A N 1
ATOM 1320 C CA . GLN A 1 170 ? 23.215 -1.023 -18.817 1.00 51.19 170 GLN A CA 1
ATOM 1321 C C . GLN A 1 170 ? 23.169 -1.996 -20.003 1.00 51.19 170 GLN A C 1
ATOM 1323 O O . GLN A 1 170 ? 22.724 -3.136 -19.894 1.00 51.19 170 GLN A O 1
ATOM 1328 N N . LYS A 1 171 ? 23.580 -1.513 -21.174 1.00 43.44 171 LYS A N 1
ATOM 1329 C CA . LYS A 1 171 ? 23.936 -2.346 -22.324 1.00 43.44 171 LYS A CA 1
ATOM 1330 C C . LYS A 1 171 ? 25.473 -2.339 -22.386 1.00 43.44 171 LYS A C 1
ATOM 1332 O O . LYS A 1 171 ? 26.011 -1.230 -22.401 1.00 43.44 171 LYS A O 1
ATOM 1337 N N . PRO A 1 172 ? 26.168 -3.490 -22.310 1.00 47.69 172 PRO A N 1
ATOM 1338 C CA . PRO A 1 172 ? 27.608 -3.523 -22.557 1.00 47.69 172 PRO A CA 1
ATOM 1339 C C . PRO A 1 172 ? 27.933 -3.020 -23.969 1.00 47.69 172 PRO A C 1
ATOM 1341 O O . PRO A 1 172 ? 27.063 -3.161 -24.865 1.00 47.69 172 PRO A O 1
#

Secondary structure (DSSP, 8-state):
----------------------HHHHHHHHHHHHHHHHH---SSPPPHHHHHHHHHHHHHHHHHHTSSS-HHHHHHHHHHHHHHHHHHHHHSTHHHHHHHHHHTTT------HHHHHHHHHHHHHHHHGGGSPSPPHHHHHHHHHHHHHHHHHHHHHHTSHHHHHHHTT---

Foldseek 3Di:
DDDDDDDDDDDDDDDPDPPPPDVVNVVVVVVVVVVVLVPQDQPQDDPVCLLLQLLLLQLLLLLLLQAQDDNVVSNVSSCVSNVVNVVSVVPDCVVVVVVVVCVVLVHDDDQDPVLCVLVVVSVVSSVCSNVNPHDDSVVSVVSSVVSSVSSSVSVCSNVCSSVNSVSVPPDD

pLDDT: mean 70.62, std 13.5, range [38.5, 89.19]

Radius of gyration: 23.83 Å; chains: 1; bounding box: 71×41×61 Å

=== Feature glossary ===
Key to the feature types in this record:

pLDDT. pLDDT is the predicted lDDT-Cα score: AlphaFold's confidence that the local environm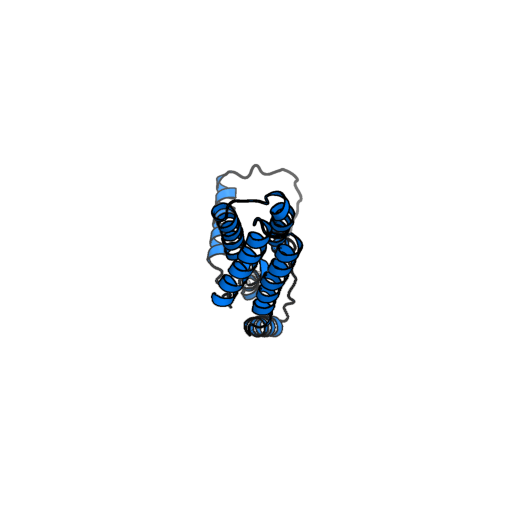ent of each residue (all inter-atomic distances within 15 Å) is correctly placed. It is a per-residue number between 0 and 100, with higher meaning more reliable.

Radius of gyration, Cα contacts, bounding box. The geometric summary reports three shape descriptors. Rg (radius of gyration) measures how spread out the Cα atoms are about their centre of mass; compact globular proteins have small Rg, elongated or unfolded ones large. Cα contacts (<8 Å, |i−j|>4) count long-range residue pairs in spatial proximity — high for tightly packed folds, near zero for rods or random coil. The bounding-box extents give the protein's footprint along x, y, z in Å.

Backbone torsions (φ/ψ). Backbone dihedral angles. Every residue except chain termini has a φ (preceding-C → N → Cα → C) and a ψ (N → Cα → C → next-N). They are reported in degrees following the IUPAC sign convention. Secondary structure is essentially a statement about which (φ, ψ) basin each residue occupies.

Contact-map, Ramachandran, and PAE plots. Plot images: a contact map (which residues are close in 3D, as an N×N binary image), a Ramachandran scatter (backbone torsion angles, revealing secondary-structure composition at a glance), and — for AlphaFold structures — a PAE heatmap (pairwise prediction confidence).

Predicted aligned error. Predicted Aligned Error (PAE) is an AlphaFold confidence matrix: entry (i, j) is the expected error in the position of residue j, in ångströms, when the prediction is superimposed on the true structure at residue i. Low PAE within a block of residues means that block is internally rigid and well-predicted; high PAE between two blocks means their relative placement is uncertain even if each block individually is confident.

Secondary structure (3-state, P-SEA). Three-state secondary structure (P-SEA) collapses the eight DSSP classes into helix (a), strand (b), and coil (c). P-SEA assigns these from Cα geometry alone — distances and angles — without requiring backbone oxygens, so it works on any Cα trace.

Solvent-accessible surface area. Solvent-accessible surface area (SASA) is the area in Å² traced out by the centre of a 1.4 Å probe sphere (a water molecule) rolled over the protein's van der Waals surface (Shrake–Rupley / Lee–Richards construction). Buried residues have near-zero SASA; fully exposed residues can exceed 200 Å². The total SASA scales roughly with the number of surface residues.

Foldseek 3Di. The Foldseek 3Di string encodes local tertiary geometry as a 20-letter alphabet — one character per residue — derived from the relative positions of nearby Cα atoms. Unlike the amino-acid sequence, 3Di is a direct function of the 3D structure, so two proteins with the same fold have similar 3Di strings even at low sequence identity.

B-factor. For experimental (PDB) structures, the B-factor (temperature factor) quantifies the positional spread of each atom in the crystal — a combination of thermal vibration and static disorder — in units of Å². High B-factors mark flexible loops or poorly resolved regions; low B-factors mark the rigid, well-ordered core.

mmCIF coordinates. The mmCIF block holds the 3D Cartesian coordinates of each backbone atom (N, Cα, C, O) in ångströms. mmCIF is the PDB's canonical archive format — a tagged-loop text representation of the atomic model.

InterPro / GO / CATH / organism. Functional annotations link the protein to curated databases. InterPro entries identify conserved domains and families by matching the sequence against member-database signatures (Pfam, PROSITE, CDD, …). Gene Ontology (GO) terms describe molecular function, biological process, and cellular component in a controlled vocabulary. CATH places the structure in a hierarchical fold classification (Class/Architecture/Topology/Homologous-superfamily). The organism is the source species.

Rendered structure images. Structure images are PyMOL renders from six orthogonal camera directions. Cartoon representation draws helices as coils and strands as arrows; sticks shows the backbone as bonds; surface shows the solvent-excluded envelope. Rainbow coloring maps sequence position to hue (blue→red, N→C); chain coloring assigns a distinct color per polypeptide.

Sequence. This is the polypeptide sequence — 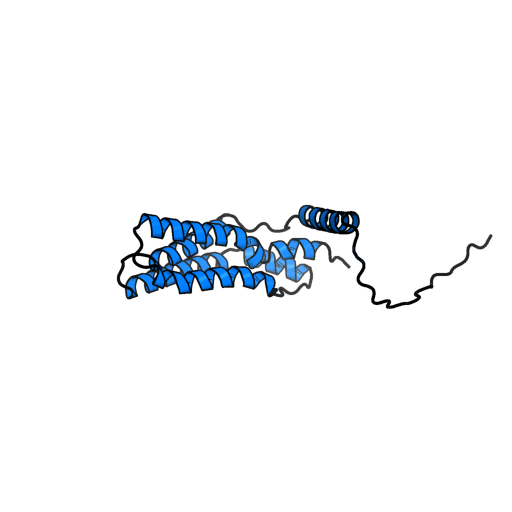one letter per residue, N-terminus first. Length ranges from a few dozen residues for small domains to over a thousand for large multi-domain proteins.

Secondary structure (8-state, DSSP). The SS8 string is DSSP's per-residue secondary-structure call. α-helix (H) means an i→i+4 H-bond ladder; β-strand (E) means the residue participates in a β-sheet; 3₁₀ (G) and π (I) are tighter and wider helices; T/S are turns/bends; '-' is loop.

Nearest PDB structures. Structural nearest neighbors (via Foldseek easy-search vs the PDB). Reported per hit: target PDB id, E-value, and alignment TM-score. A TM-score above ~0.5 is the conventional threshold for 'same fold'.